Protein AF-A0A4R9VCF2-F1 (afdb_monomer_lite)

Foldseek 3Di:
DLVVLVCVCVVPVVLVVLLPDVCSLQVNQVSVVLSVVQVVQCVDPDDDDVVSVVVVVVCVVVVVPVPGDDSADPPDPDDDDDDPVVCPPPDD

Secondary structure (DSSP, 8-state):
-HHHHHHHHHHTTHHHHHHTSTTHHHHHHHHHHHHHHHHHHHHTT--SHHHHHHHHHHHHHTT--------S-TTS-S-----TTTTTT---

Sequence (92 aa):
VYQLIDKFYNDHYVIQYFSGLIGGKGRRANLYGLFNKAVEFENSSFRGLYQFIRFIDELMDRGKDFGEENIIGPNDDVVRMMTIHSSKGLEF

pLDDT: mean 89.58, std 9.35, range [61.62, 98.62]

Structure (mmCIF, N/CA/C/O backbone):
data_AF-A0A4R9VCF2-F1
#
_entry.id   AF-A0A4R9VCF2-F1
#
loop_
_atom_site.group_PDB
_atom_site.id
_atom_site.type_symbol
_atom_site.label_atom_id
_atom_site.label_alt_id
_atom_site.label_comp_id
_atom_site.label_asym_id
_atom_site.label_entity_id
_atom_site.label_seq_id
_atom_site.pdbx_PDB_ins_code
_atom_site.Cartn_x
_atom_site.Cartn_y
_atom_site.Cartn_z
_atom_site.occupancy
_atom_site.B_iso_or_equiv
_atom_site.auth_seq_id
_atom_site.auth_comp_id
_atom_site.auth_asym_id
_atom_site.auth_atom_id
_atom_site.pdbx_PDB_model_num
ATOM 1 N N . VAL A 1 1 ? -5.374 -4.773 13.278 1.00 93.62 1 VAL A N 1
ATOM 2 C CA . VAL A 1 1 ? -5.573 -4.992 11.828 1.00 93.62 1 VAL A CA 1
ATOM 3 C C . VAL A 1 1 ? -4.235 -5.096 11.128 1.00 93.62 1 VAL A C 1
ATOM 5 O O . VAL A 1 1 ? -3.971 -6.165 10.593 1.00 93.62 1 VAL A O 1
ATOM 8 N N . TYR A 1 2 ? -3.369 -4.076 11.172 1.00 96.12 2 TYR A N 1
ATOM 9 C CA . TYR A 1 2 ? -2.071 -4.135 10.484 1.00 96.12 2 TYR A CA 1
ATOM 10 C C . TYR A 1 2 ? -1.229 -5.331 10.962 1.00 96.12 2 TYR A C 1
ATOM 12 O O . TYR A 1 2 ? -0.660 -6.041 10.146 1.00 96.12 2 TYR A O 1
ATOM 20 N N . GLN A 1 3 ? -1.257 -5.645 12.263 1.00 96.94 3 GLN A N 1
ATOM 21 C CA . GLN A 1 3 ? -0.578 -6.820 12.834 1.00 96.94 3 GLN A CA 1
ATOM 22 C C . GLN A 1 3 ? -1.083 -8.153 12.257 1.00 96.94 3 GLN A C 1
ATOM 24 O O . GLN A 1 3 ? -0.311 -9.092 12.100 1.00 96.94 3 GLN A O 1
ATOM 29 N N . LEU A 1 4 ? -2.380 -8.247 11.937 1.00 97.38 4 LEU A N 1
ATOM 30 C CA . LEU A 1 4 ? -2.957 -9.445 11.323 1.00 97.38 4 LEU A CA 1
ATOM 31 C C . LEU A 1 4 ? -2.510 -9.573 9.863 1.00 97.38 4 LEU A C 1
ATOM 33 O O . LEU A 1 4 ? -2.186 -10.672 9.425 1.00 97.38 4 LEU A O 1
ATOM 37 N N . ILE A 1 5 ? -2.469 -8.454 9.135 1.00 97.44 5 ILE A N 1
ATOM 38 C CA . ILE A 1 5 ? -1.967 -8.410 7.757 1.00 97.44 5 ILE A CA 1
ATOM 39 C C . ILE A 1 5 ? -0.480 -8.780 7.725 1.00 97.44 5 ILE A C 1
ATOM 41 O O . ILE A 1 5 ? -0.094 -9.624 6.926 1.00 97.44 5 ILE A O 1
ATOM 45 N N . ASP A 1 6 ? 0.336 -8.217 8.620 1.00 98.12 6 ASP A N 1
ATOM 46 C CA . ASP A 1 6 ? 1.763 -8.541 8.729 1.00 98.12 6 ASP A CA 1
ATOM 47 C C . ASP A 1 6 ? 1.984 -10.015 9.075 1.00 98.12 6 ASP A C 1
ATOM 49 O O . ASP A 1 6 ? 2.761 -10.703 8.416 1.00 98.12 6 ASP A O 1
ATOM 53 N N . LYS A 1 7 ? 1.232 -10.546 10.048 1.00 98.44 7 LYS A N 1
ATOM 54 C CA . LYS A 1 7 ? 1.260 -11.975 10.365 1.00 98.44 7 LYS A CA 1
ATOM 55 C C . LYS A 1 7 ? 0.927 -12.826 9.139 1.00 98.44 7 LYS A C 1
ATOM 57 O O . LYS A 1 7 ? 1.673 -13.743 8.831 1.00 98.44 7 LYS A O 1
ATOM 62 N N . PHE A 1 8 ? -0.142 -12.505 8.413 1.00 98.25 8 PHE A N 1
ATOM 63 C CA . PHE A 1 8 ? -0.519 -13.222 7.193 1.00 98.25 8 PHE A CA 1
ATOM 64 C C . PHE A 1 8 ? 0.564 -13.132 6.105 1.00 98.25 8 PHE A C 1
ATOM 66 O O . PHE A 1 8 ? 0.904 -14.141 5.487 1.00 98.25 8 PHE A O 1
ATOM 73 N N . TYR A 1 9 ? 1.141 -11.947 5.889 1.00 98.31 9 TYR A N 1
ATOM 74 C CA . TYR A 1 9 ? 2.216 -11.750 4.918 1.00 98.31 9 TYR A CA 1
ATOM 75 C C . TYR A 1 9 ? 3.447 -12.594 5.239 1.00 98.31 9 TYR A C 1
ATOM 77 O O . TYR A 1 9 ? 4.011 -13.194 4.323 1.00 98.31 9 TYR A O 1
ATOM 85 N N . ASN A 1 10 ? 3.833 -12.660 6.515 1.00 98.25 10 ASN A N 1
ATOM 86 C CA . ASN A 1 10 ? 4.998 -13.414 6.966 1.00 98.25 10 ASN A CA 1
ATOM 87 C C . ASN A 1 10 ? 4.735 -14.926 7.018 1.00 98.25 10 ASN A C 1
ATOM 89 O O . ASN A 1 10 ? 5.545 -15.689 6.498 1.00 98.25 10 ASN A O 1
ATOM 93 N N . ASP A 1 11 ? 3.599 -15.362 7.569 1.00 98.62 11 ASP A N 1
ATOM 94 C CA . ASP A 1 11 ? 3.257 -16.785 7.718 1.00 98.62 11 ASP A CA 1
ATOM 95 C C . ASP A 1 11 ? 3.111 -17.493 6.356 1.00 98.62 11 ASP A C 1
ATOM 97 O O . ASP A 1 11 ? 3.362 -18.693 6.244 1.00 98.62 11 ASP A O 1
ATOM 101 N N . HIS A 1 12 ? 2.723 -16.754 5.310 1.00 98.25 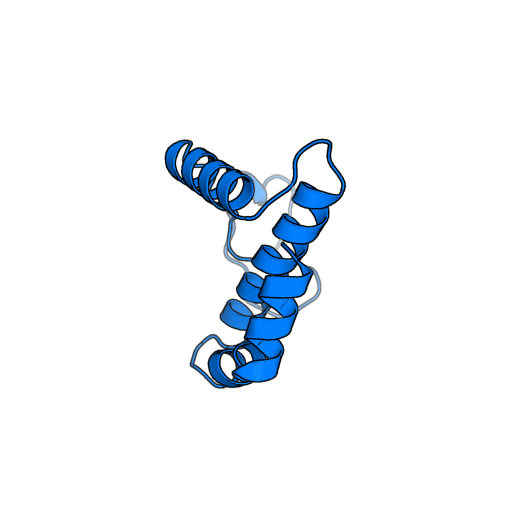12 HIS A N 1
ATOM 102 C CA . HIS A 1 12 ? 2.457 -17.304 3.977 1.00 98.25 12 HIS A CA 1
ATOM 103 C C . HIS A 1 12 ? 3.397 -16.792 2.879 1.00 98.25 12 HIS A C 1
ATOM 105 O O . HIS A 1 12 ? 3.153 -17.061 1.703 1.00 98.25 12 HIS A O 1
ATOM 111 N N . TYR A 1 13 ? 4.459 -16.060 3.230 1.00 98.00 13 TYR A N 1
ATOM 112 C CA . TYR A 1 13 ? 5.422 -15.499 2.271 1.00 98.00 13 TYR A CA 1
ATOM 113 C C . TYR A 1 13 ? 4.765 -14.711 1.124 1.00 98.00 13 TYR A C 1
ATOM 115 O O . TYR A 1 13 ? 5.213 -14.747 -0.025 1.00 98.00 13 TYR A O 1
ATOM 123 N N . VAL A 1 14 ? 3.669 -14.008 1.425 1.00 98.50 14 VAL A N 1
ATOM 124 C CA . VAL A 1 14 ? 2.801 -13.367 0.423 1.00 98.50 14 VAL A CA 1
ATOM 125 C C . VAL A 1 14 ? 3.595 -12.350 -0.388 1.00 98.50 14 VAL A C 1
ATOM 127 O O . VAL A 1 14 ? 3.572 -12.367 -1.619 1.00 98.50 14 VAL A O 1
ATOM 130 N N . ILE A 1 15 ? 4.357 -11.497 0.298 1.00 98.06 15 ILE A N 1
ATOM 131 C CA . ILE A 1 15 ? 5.172 -10.466 -0.346 1.00 98.06 15 ILE A CA 1
ATOM 132 C C . ILE A 1 15 ? 6.188 -11.102 -1.293 1.00 98.06 15 ILE A C 1
ATOM 134 O O . ILE A 1 15 ? 6.311 -10.669 -2.437 1.00 98.06 15 ILE A O 1
ATOM 138 N N . GLN A 1 16 ? 6.898 -12.136 -0.844 1.00 98.00 16 GLN A N 1
ATOM 139 C CA . GLN A 1 16 ? 7.942 -12.814 -1.608 1.00 98.00 16 GLN A CA 1
ATOM 140 C C . GLN A 1 16 ? 7.356 -13.514 -2.836 1.00 98.00 16 GLN A C 1
ATOM 142 O O . GLN A 1 16 ? 7.876 -13.346 -3.938 1.00 98.00 16 GLN A O 1
ATOM 147 N N . TYR A 1 17 ? 6.242 -14.229 -2.661 1.00 98.31 17 TYR A N 1
ATOM 148 C CA . TYR A 1 17 ? 5.541 -14.906 -3.745 1.00 98.31 17 TYR A CA 1
ATOM 149 C C . TYR A 1 17 ? 5.118 -13.920 -4.841 1.00 98.31 17 TYR A C 1
ATOM 151 O O . TYR A 1 17 ? 5.506 -14.068 -6.000 1.00 98.31 17 TYR A O 1
ATOM 159 N N . PHE A 1 18 ? 4.391 -12.857 -4.481 1.00 97.81 18 PHE A N 1
ATOM 160 C CA . PHE A 1 18 ? 3.913 -11.875 -5.458 1.00 97.81 18 PHE A CA 1
ATOM 161 C C . PHE A 1 18 ? 5.036 -11.016 -6.052 1.00 97.81 18 PHE A C 1
ATOM 163 O O . PHE A 1 18 ? 4.900 -10.553 -7.186 1.00 97.81 18 PHE A O 1
ATOM 170 N N . SER A 1 19 ? 6.156 -10.849 -5.342 1.00 96.81 19 SER A N 1
ATOM 171 C CA . SER A 1 19 ? 7.359 -10.189 -5.870 1.00 96.81 19 SER A CA 1
ATOM 172 C C . SER A 1 19 ? 8.039 -10.989 -6.985 1.00 96.81 19 SER A C 1
ATOM 174 O O . SER A 1 19 ? 8.717 -10.390 -7.816 1.00 96.81 19 SER A O 1
ATOM 176 N N . GLY A 1 20 ? 7.868 -12.316 -7.017 1.00 96.81 20 GLY A N 1
ATOM 177 C CA . GLY A 1 20 ? 8.442 -13.198 -8.039 1.00 96.81 20 GLY A CA 1
ATOM 178 C C . GLY A 1 20 ? 7.625 -13.302 -9.332 1.00 96.81 20 GLY A C 1
ATOM 179 O O . GLY A 1 20 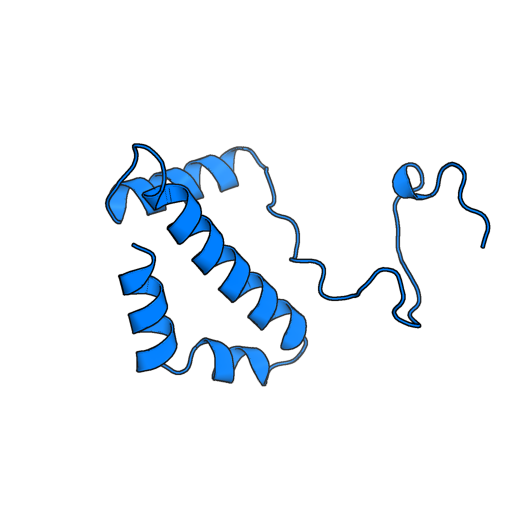? 8.098 -13.880 -10.307 1.00 96.81 20 GLY A O 1
ATOM 180 N N . LEU A 1 21 ? 6.406 -12.757 -9.362 1.00 96.75 21 LEU A N 1
ATOM 181 C CA . LEU A 1 21 ? 5.538 -12.795 -10.541 1.00 96.75 21 LEU A CA 1
ATOM 182 C C . LEU A 1 21 ? 5.852 -11.659 -11.525 1.00 96.75 21 LEU A C 1
ATOM 184 O O . LEU A 1 21 ? 6.507 -10.669 -11.195 1.00 96.75 21 LEU A O 1
ATOM 188 N N . ILE A 1 22 ? 5.311 -11.763 -12.743 1.00 94.62 22 ILE A N 1
ATOM 189 C CA . ILE A 1 22 ? 5.320 -10.662 -13.715 1.00 94.62 22 ILE A CA 1
ATOM 190 C C . ILE A 1 22 ? 4.672 -9.423 -13.075 1.00 94.62 22 ILE A C 1
ATOM 192 O O . ILE A 1 22 ? 3.587 -9.500 -12.485 1.00 94.62 22 ILE A O 1
ATOM 196 N N . GLY A 1 23 ? 5.362 -8.283 -13.172 1.00 91.31 23 GLY A N 1
ATOM 197 C CA . GLY A 1 23 ? 4.970 -7.049 -12.488 1.00 91.31 23 GLY A CA 1
ATOM 198 C C . GLY A 1 23 ? 5.207 -7.086 -10.973 1.00 91.31 23 GLY A C 1
ATOM 199 O O . GLY A 1 23 ? 4.557 -6.349 -10.238 1.00 91.31 23 GLY A O 1
ATOM 200 N N . GLY A 1 24 ? 6.112 -7.937 -10.481 1.00 94.50 24 GLY A N 1
ATOM 201 C CA . GLY A 1 24 ? 6.310 -8.183 -9.050 1.00 94.50 24 GLY A CA 1
ATOM 202 C C . GLY A 1 24 ? 6.650 -6.944 -8.223 1.00 94.50 24 GLY A C 1
ATOM 203 O O . GLY A 1 24 ? 6.169 -6.814 -7.099 1.00 94.50 24 GLY A O 1
ATOM 204 N N . LYS A 1 25 ? 7.380 -5.975 -8.797 1.00 90.75 25 LYS A N 1
ATOM 205 C CA . LYS A 1 25 ? 7.574 -4.658 -8.166 1.00 90.75 25 LYS A CA 1
ATOM 206 C C . LYS A 1 25 ? 6.218 -3.992 -7.869 1.00 90.75 25 LYS A C 1
ATOM 208 O O . LYS A 1 25 ? 6.007 -3.597 -6.726 1.00 90.75 25 LYS A O 1
ATOM 213 N N . GLY A 1 26 ? 5.318 -3.961 -8.867 1.00 90.31 26 GLY A N 1
ATOM 214 C CA . GLY A 1 26 ? 3.909 -3.502 -8.819 1.00 90.31 26 GLY A CA 1
ATOM 215 C C . GLY A 1 26 ? 3.151 -4.093 -7.658 1.00 90.31 26 GLY A C 1
ATOM 216 O O . GLY A 1 26 ? 2.704 -3.422 -6.733 1.00 90.31 26 GLY A O 1
ATOM 217 N N . ARG A 1 27 ? 3.088 -5.416 -7.693 1.00 93.94 27 ARG A N 1
ATOM 218 C CA . ARG A 1 27 ? 2.343 -6.218 -6.729 1.00 93.94 27 ARG A CA 1
ATOM 219 C C . ARG A 1 27 ? 2.860 -6.014 -5.310 1.00 93.94 27 ARG A C 1
ATOM 221 O O . ARG A 1 27 ? 2.063 -5.844 -4.394 1.00 93.94 27 ARG A O 1
ATOM 228 N N . ARG A 1 28 ? 4.184 -5.984 -5.131 1.00 94.62 28 ARG A N 1
ATOM 229 C CA . ARG A 1 28 ? 4.812 -5.708 -3.837 1.00 94.62 28 ARG A CA 1
ATOM 230 C C . ARG A 1 28 ? 4.431 -4.328 -3.309 1.00 94.62 28 ARG A C 1
ATOM 232 O O . ARG A 1 28 ? 4.077 -4.219 -2.140 1.00 94.62 28 ARG A O 1
ATOM 239 N N . ALA A 1 29 ? 4.497 -3.298 -4.151 1.00 92.00 29 ALA A N 1
ATOM 240 C CA . ALA A 1 29 ? 4.125 -1.944 -3.755 1.00 92.00 29 ALA A CA 1
ATOM 241 C C . ALA A 1 29 ? 2.650 -1.878 -3.328 1.00 92.00 29 ALA A C 1
ATOM 243 O O . ALA A 1 29 ? 2.366 -1.401 -2.235 1.00 92.00 29 ALA A O 1
ATOM 244 N N . ASN A 1 30 ? 1.740 -2.488 -4.093 1.00 92.12 30 ASN A N 1
ATOM 245 C CA . ASN A 1 30 ? 0.316 -2.544 -3.747 1.00 92.12 30 ASN A CA 1
ATOM 246 C C . ASN A 1 30 ? 0.054 -3.263 -2.408 1.00 92.12 30 ASN A C 1
ATOM 248 O O . ASN A 1 30 ? -0.768 -2.813 -1.610 1.00 92.12 30 ASN A O 1
ATOM 252 N N . LEU A 1 31 ? 0.771 -4.355 -2.120 1.00 95.19 31 LEU A N 1
ATOM 253 C CA . LEU A 1 31 ? 0.650 -5.070 -0.843 1.00 95.19 31 LEU A CA 1
ATOM 254 C C . LEU A 1 31 ? 1.137 -4.232 0.350 1.00 95.19 31 LEU A C 1
ATOM 256 O O . LEU A 1 31 ? 0.503 -4.258 1.410 1.00 95.19 31 LEU A O 1
ATOM 260 N N . TYR A 1 32 ? 2.226 -3.475 0.186 1.00 94.56 32 TYR A N 1
ATOM 261 C CA . TYR A 1 32 ? 2.662 -2.506 1.196 1.00 94.56 32 TYR A CA 1
ATOM 262 C C . TYR A 1 32 ? 1.679 -1.339 1.329 1.00 94.56 32 TYR A C 1
ATOM 264 O O . TYR A 1 32 ? 1.410 -0.908 2.447 1.00 94.56 32 TYR A O 1
ATOM 272 N N . GLY A 1 33 ? 1.078 -0.886 0.227 1.00 92.31 33 GLY A N 1
ATOM 273 C CA . GLY A 1 33 ? 0.007 0.108 0.234 1.00 92.31 33 GLY A CA 1
ATOM 274 C C . GLY A 1 33 ? -1.185 -0.339 1.085 1.00 92.31 33 GLY A C 1
ATOM 275 O O . GLY A 1 33 ? -1.657 0.418 1.933 1.00 92.31 33 GLY A O 1
ATOM 276 N N . LEU A 1 34 ? -1.627 -1.596 0.947 1.00 92.81 34 LEU A N 1
ATOM 277 C CA . LEU A 1 34 ? -2.683 -2.165 1.794 1.00 92.81 34 LEU A CA 1
ATOM 278 C C . LEU A 1 34 ? -2.289 -2.185 3.281 1.00 92.81 34 LEU A C 1
ATOM 280 O O . LEU A 1 34 ? -3.093 -1.820 4.139 1.00 92.81 34 LEU A O 1
ATOM 284 N N . PHE A 1 35 ? -1.053 -2.589 3.589 1.00 95.69 35 PHE A N 1
ATOM 285 C CA . PHE A 1 35 ? -0.544 -2.596 4.961 1.00 95.69 35 PHE A CA 1
ATOM 286 C C . PHE A 1 35 ? -0.515 -1.185 5.568 1.00 95.69 35 PHE A C 1
ATOM 288 O O . PHE A 1 35 ? -1.020 -0.979 6.672 1.00 95.69 35 PHE A O 1
ATOM 295 N N . ASN A 1 36 ? -0.003 -0.198 4.829 1.00 93.06 36 ASN A N 1
ATOM 296 C CA . ASN A 1 36 ? 0.054 1.195 5.268 1.00 93.06 36 ASN A CA 1
ATOM 297 C C . ASN A 1 36 ? -1.345 1.763 5.525 1.00 93.06 36 ASN A C 1
ATOM 299 O O . ASN A 1 36 ? -1.565 2.384 6.561 1.00 93.06 36 ASN A O 1
ATOM 303 N N . LYS A 1 37 ? -2.326 1.466 4.664 1.00 90.94 37 LYS A N 1
ATOM 304 C CA . LYS A 1 37 ? -3.729 1.850 4.901 1.00 90.94 37 LYS A CA 1
ATOM 305 C C . LYS A 1 37 ? -4.289 1.246 6.183 1.00 9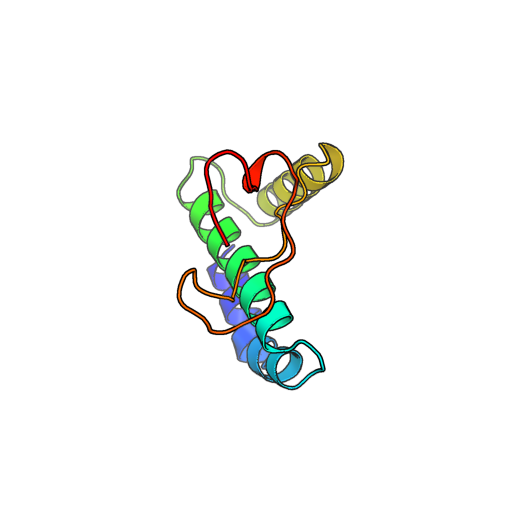0.94 37 LYS A C 1
ATOM 307 O O . LYS A 1 37 ? -5.046 1.909 6.882 1.00 90.94 37 LYS A O 1
ATOM 312 N N . ALA A 1 38 ? -3.925 0.008 6.516 1.00 94.62 38 ALA A N 1
ATOM 313 C CA . ALA A 1 38 ? -4.333 -0.601 7.780 1.00 94.62 38 ALA A CA 1
ATOM 314 C C . ALA A 1 38 ? -3.693 0.086 8.996 1.00 94.62 38 ALA A C 1
ATOM 316 O O . ALA A 1 38 ? -4.360 0.245 10.018 1.00 94.62 38 ALA A O 1
ATOM 317 N N . VAL A 1 39 ? -2.433 0.520 8.883 1.00 94.62 39 VAL A N 1
ATOM 318 C CA . VAL A 1 39 ? -1.755 1.322 9.915 1.00 94.62 39 VAL A CA 1
ATOM 319 C C . VAL A 1 39 ? -2.439 2.681 10.078 1.00 94.62 39 VAL A C 1
ATOM 321 O O . VAL A 1 39 ? -2.794 3.053 11.193 1.00 94.62 39 VAL A O 1
ATOM 324 N N . GLU A 1 40 ? -2.680 3.404 8.983 1.00 92.69 40 GLU A N 1
ATOM 325 C CA . GLU A 1 40 ? -3.383 4.694 8.991 1.00 92.69 40 GLU A CA 1
ATOM 326 C C . GLU A 1 40 ? -4.793 4.575 9.577 1.00 92.69 40 GLU A C 1
ATOM 328 O O . GLU A 1 40 ? -5.186 5.380 10.423 1.00 92.69 40 GLU A O 1
ATOM 333 N N . PHE A 1 41 ? -5.536 3.540 9.177 1.00 92.94 41 PHE A N 1
ATOM 334 C CA . PHE A 1 41 ? -6.867 3.259 9.696 1.00 92.94 41 PHE A CA 1
ATOM 335 C C . PHE A 1 41 ? -6.851 3.052 11.214 1.00 92.94 41 PHE A C 1
ATOM 337 O O . PHE A 1 41 ? -7.656 3.660 11.911 1.00 92.94 41 PHE A O 1
ATOM 344 N N . GLU A 1 42 ? -5.926 2.252 11.752 1.00 93.38 42 GLU A N 1
ATOM 345 C CA . GLU A 1 42 ? -5.853 2.003 13.201 1.00 93.38 42 GLU A CA 1
ATOM 346 C C . GLU A 1 42 ? -5.239 3.149 14.014 1.00 93.38 42 GLU A C 1
ATOM 348 O O . GLU A 1 42 ? -5.496 3.239 15.216 1.00 93.38 42 GLU A O 1
ATOM 353 N N . ASN A 1 43 ? -4.465 4.031 13.375 1.00 92.38 43 ASN A N 1
ATOM 354 C CA . ASN A 1 43 ? -3.987 5.280 13.974 1.00 92.38 43 ASN A CA 1
ATOM 355 C C . ASN A 1 43 ? -5.086 6.353 14.072 1.00 92.38 43 ASN A C 1
ATOM 357 O O . ASN A 1 43 ? -4.901 7.364 14.750 1.00 92.38 43 ASN A O 1
ATOM 361 N N . SER A 1 44 ? -6.226 6.148 13.411 1.00 88.69 44 SER A N 1
ATOM 362 C CA . SER A 1 44 ? -7.416 6.982 13.570 1.00 88.69 44 SER A CA 1
ATOM 363 C C . SER A 1 44 ? -8.248 6.565 14.802 1.00 88.69 44 SER A C 1
ATOM 365 O O . SER A 1 44 ? -7.803 5.811 15.668 1.00 88.69 44 SER A O 1
ATOM 367 N N . SER A 1 45 ? -9.487 7.053 14.907 1.00 83.50 45 SER A N 1
ATOM 368 C CA . SER A 1 45 ? -10.445 6.612 15.929 1.00 83.50 45 SER A CA 1
ATOM 369 C C . SER A 1 45 ? -11.082 5.245 15.636 1.00 83.50 45 SER A C 1
ATOM 371 O O . SER A 1 45 ? -11.729 4.674 16.517 1.00 83.50 45 SER A O 1
ATOM 373 N N . PHE A 1 46 ? -10.916 4.702 14.427 1.00 85.19 46 PHE A N 1
ATOM 374 C CA . PHE A 1 46 ? -11.495 3.421 14.029 1.00 85.19 46 PHE A CA 1
ATOM 375 C C . PHE A 1 46 ? -10.589 2.242 14.401 1.00 85.19 46 PHE A C 1
ATOM 377 O O . PHE A 1 46 ? -9.367 2.318 14.311 1.00 85.19 46 PHE A O 1
ATOM 384 N N . ARG A 1 47 ? -11.186 1.117 14.819 1.00 88.81 47 ARG A N 1
ATOM 385 C CA . ARG A 1 47 ? -10.458 -0.118 15.152 1.00 88.81 47 ARG A CA 1
ATOM 386 C C . ARG A 1 47 ? -11.243 -1.368 14.771 1.00 88.81 47 ARG A C 1
ATOM 388 O O . ARG A 1 47 ? -12.472 -1.364 14.733 1.00 88.81 47 ARG A O 1
ATOM 395 N N . GLY A 1 48 ? -10.507 -2.462 14.588 1.00 93.25 48 GLY A N 1
ATOM 396 C CA . GLY A 1 48 ? -11.058 -3.800 14.381 1.00 93.25 48 GLY A CA 1
ATOM 397 C C . GLY A 1 48 ? -11.197 -4.196 12.911 1.00 93.25 48 GLY A C 1
ATOM 398 O O . GLY A 1 48 ? -11.406 -3.363 12.032 1.00 93.25 48 GLY A O 1
ATOM 399 N N . LEU A 1 49 ? -11.086 -5.503 12.653 1.00 94.94 49 LEU A N 1
ATOM 400 C CA . LEU A 1 49 ? -11.060 -6.072 11.301 1.00 94.94 49 LEU A CA 1
ATOM 401 C C . LEU A 1 49 ? -12.355 -5.816 10.525 1.00 94.94 49 LEU A C 1
ATOM 403 O O . LEU A 1 49 ? -12.302 -5.413 9.371 1.00 94.94 49 LEU A O 1
ATOM 407 N N . TYR A 1 50 ? -13.509 -6.007 11.166 1.00 95.38 50 TYR A N 1
ATOM 408 C CA . TYR A 1 50 ? -14.809 -5.781 10.531 1.00 95.38 50 TYR A CA 1
ATOM 409 C C . TYR A 1 50 ? -14.962 -4.339 10.025 1.00 95.38 50 TYR A C 1
ATOM 411 O O . TYR A 1 50 ? -15.392 -4.119 8.897 1.00 95.38 50 TYR A O 1
ATOM 419 N N . GLN A 1 51 ? -14.560 -3.358 10.839 1.00 94.69 51 GLN A N 1
ATOM 420 C CA . GLN A 1 51 ? -14.632 -1.950 10.448 1.00 94.69 51 GLN A CA 1
ATOM 421 C C . GLN A 1 51 ? -13.630 -1.615 9.344 1.00 94.69 51 GLN A C 1
ATOM 423 O O . GLN A 1 51 ? -13.948 -0.826 8.462 1.00 94.69 51 GLN A O 1
ATOM 428 N N . PHE A 1 52 ? -12.450 -2.240 9.359 1.00 95.19 52 PHE A N 1
ATOM 429 C CA . PHE A 1 52 ? -11.480 -2.079 8.282 1.00 95.19 52 PHE A CA 1
ATOM 430 C C . PHE A 1 52 ? -12.004 -2.619 6.946 1.00 95.19 52 PHE A C 1
ATOM 432 O O . PHE A 1 52 ? -11.875 -1.937 5.938 1.00 95.19 52 PHE A O 1
ATOM 439 N N . ILE A 1 53 ? -12.643 -3.795 6.934 1.00 94.88 53 ILE A N 1
ATOM 440 C CA . ILE A 1 53 ? -13.255 -4.350 5.715 1.00 94.88 53 ILE A CA 1
ATOM 441 C C . ILE A 1 53 ? -14.322 -3.391 5.179 1.00 94.88 53 ILE A C 1
ATOM 443 O O . ILE A 1 53 ? -14.242 -2.987 4.026 1.00 94.88 53 ILE A O 1
ATOM 447 N N . ARG A 1 54 ? -15.239 -2.923 6.038 1.00 93.81 54 ARG A N 1
ATOM 448 C CA . ARG A 1 54 ? -16.252 -1.933 5.641 1.00 93.81 54 ARG A CA 1
ATOM 449 C C . ARG A 1 54 ? -15.650 -0.641 5.097 1.00 93.81 54 ARG A C 1
ATOM 451 O O . ARG A 1 54 ? -16.169 -0.078 4.143 1.00 93.81 54 ARG A O 1
ATOM 458 N N . PHE A 1 55 ? -14.573 -0.162 5.710 1.00 90.69 55 PHE A N 1
ATOM 459 C CA . PHE A 1 55 ? -13.853 1.017 5.241 1.00 90.69 55 PHE A CA 1
ATOM 460 C C . PHE A 1 55 ? -13.286 0.810 3.831 1.00 90.69 55 PHE A C 1
ATOM 462 O O . PHE A 1 55 ? -13.421 1.700 2.996 1.00 90.69 55 PHE A O 1
ATOM 469 N N . ILE A 1 56 ? -12.697 -0.356 3.550 1.00 91.00 56 ILE A N 1
ATOM 470 C CA . ILE A 1 56 ? -12.213 -0.706 2.209 1.00 91.00 56 ILE A CA 1
ATOM 471 C C . ILE A 1 56 ? -13.374 -0.802 1.210 1.00 91.00 56 ILE A C 1
ATOM 473 O O . ILE A 1 56 ? -13.275 -0.202 0.141 1.00 91.00 56 ILE A O 1
ATOM 477 N N . ASP A 1 57 ? -14.476 -1.463 1.570 1.00 91.56 57 ASP A N 1
ATOM 478 C CA . ASP A 1 57 ? -15.665 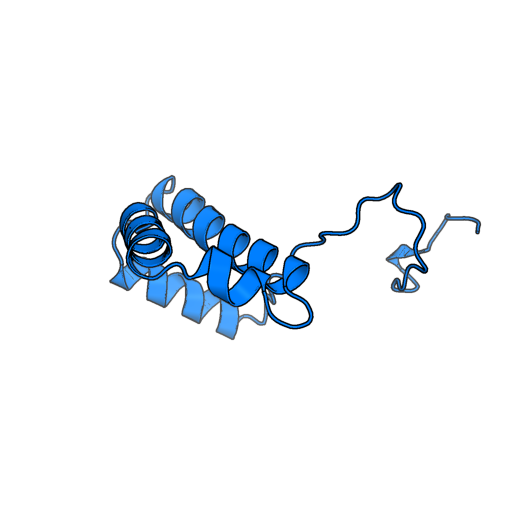-1.574 0.712 1.00 91.56 57 ASP A CA 1
ATOM 479 C C . ASP A 1 57 ? -16.216 -0.185 0.346 1.00 91.56 57 ASP A C 1
ATOM 481 O O . ASP A 1 57 ? -16.393 0.136 -0.827 1.00 91.56 57 ASP A O 1
ATOM 485 N N . GLU A 1 58 ? -16.377 0.703 1.334 1.00 90.19 58 GLU A N 1
ATOM 486 C CA . GLU A 1 58 ? -16.845 2.075 1.104 1.00 90.19 58 GLU A CA 1
ATOM 487 C C . GLU A 1 58 ? -15.894 2.897 0.220 1.00 90.19 58 GLU A C 1
ATOM 489 O O . GLU A 1 58 ? -16.330 3.818 -0.474 1.00 90.19 58 GLU A O 1
ATOM 494 N N . LEU A 1 59 ? -14.590 2.613 0.255 1.00 84.69 59 LEU A N 1
ATOM 495 C CA . LEU A 1 59 ? -13.609 3.276 -0.607 1.00 84.69 59 LEU A CA 1
ATOM 496 C C . LEU A 1 59 ? -13.696 2.774 -2.045 1.00 84.69 59 LEU A C 1
ATOM 498 O O . LEU A 1 59 ? -13.668 3.597 -2.964 1.00 84.69 59 LEU A O 1
ATOM 502 N N . MET A 1 60 ? -13.848 1.461 -2.225 1.00 86.00 60 MET A N 1
ATOM 503 C CA . MET A 1 60 ? -14.048 0.835 -3.531 1.00 86.00 60 MET A CA 1
ATOM 504 C C . MET A 1 60 ? -15.341 1.333 -4.190 1.00 86.00 60 MET A C 1
ATOM 506 O O . MET A 1 60 ? -15.313 1.755 -5.346 1.00 86.00 60 MET A O 1
ATOM 510 N N . ASP A 1 61 ? -16.443 1.395 -3.437 1.00 88.31 61 ASP A N 1
ATOM 511 C CA . ASP A 1 61 ? -17.750 1.858 -3.925 1.00 88.31 61 ASP A CA 1
ATOM 512 C C . ASP A 1 61 ? -17.736 3.321 -4.385 1.00 88.31 61 ASP A C 1
ATOM 514 O O . ASP A 1 61 ? -18.439 3.706 -5.321 1.00 88.31 61 ASP A O 1
ATOM 518 N N . ARG A 1 62 ? -16.913 4.167 -3.754 1.00 84.75 62 ARG A N 1
ATOM 519 C CA . ARG A 1 62 ? -16.784 5.589 -4.117 1.00 84.75 62 ARG A CA 1
ATOM 520 C C . ARG A 1 62 ? -15.959 5.814 -5.384 1.00 84.75 62 ARG A C 1
ATOM 522 O O . ARG A 1 62 ? -15.739 6.970 -5.746 1.00 84.75 62 ARG A O 1
ATOM 529 N N . GLY A 1 63 ? -15.460 4.755 -6.027 1.00 69.06 63 GLY A N 1
ATOM 530 C CA . GLY A 1 63 ? -14.597 4.858 -7.204 1.00 69.06 63 GLY A CA 1
ATOM 531 C C . GLY A 1 63 ? -13.296 5.612 -6.925 1.00 69.06 63 GLY A C 1
ATOM 532 O O . GLY A 1 63 ? -12.639 6.078 -7.856 1.00 69.06 63 GLY A O 1
ATOM 533 N N . LYS A 1 64 ? -12.916 5.755 -5.645 1.00 64.31 64 LYS A N 1
ATOM 534 C CA . LYS A 1 64 ? -11.582 6.210 -5.267 1.00 64.31 64 LYS A CA 1
ATOM 535 C C . LYS A 1 64 ? -10.648 5.028 -5.454 1.00 64.31 64 LYS A C 1
ATOM 537 O O . LYS A 1 64 ? -10.267 4.365 -4.495 1.00 64.31 64 LYS A O 1
ATOM 542 N N . ASP A 1 65 ? -10.324 4.764 -6.714 1.00 61.62 65 ASP A N 1
ATOM 543 C CA . ASP A 1 65 ? -9.202 3.911 -7.051 1.00 61.62 65 ASP A CA 1
ATOM 544 C C . ASP A 1 65 ? -7.977 4.490 -6.335 1.00 61.62 65 ASP A C 1
ATOM 546 O O . ASP A 1 65 ? -7.682 5.685 -6.444 1.00 61.62 65 ASP A O 1
ATOM 550 N N . PHE A 1 66 ? -7.315 3.673 -5.520 1.00 63.91 66 PHE A N 1
ATOM 551 C CA . PHE A 1 66 ? -6.141 4.112 -4.771 1.00 63.91 66 PHE A CA 1
ATOM 552 C C . PHE A 1 66 ? -4.961 4.435 -5.690 1.00 63.91 66 PHE A C 1
ATOM 554 O O . PHE A 1 66 ? -3.952 4.948 -5.207 1.00 63.91 66 PHE A O 1
ATOM 561 N N . GLY A 1 67 ? -5.108 4.170 -6.993 1.00 63.91 67 GLY A N 1
ATOM 562 C CA . GLY A 1 67 ? -4.013 4.157 -7.937 1.00 63.91 67 GLY A CA 1
ATOM 563 C C . GLY A 1 67 ? -3.093 2.983 -7.627 1.00 63.91 67 GLY A C 1
ATOM 564 O O . GLY A 1 67 ? -3.006 2.497 -6.496 1.00 63.91 67 GLY A O 1
ATOM 565 N N . GLU A 1 68 ? -2.380 2.506 -8.638 1.00 66.00 68 GLU A N 1
ATOM 566 C CA . GLU A 1 68 ? -1.208 1.690 -8.353 1.00 66.00 68 GLU A CA 1
ATOM 567 C C . GLU A 1 68 ? -0.169 2.564 -7.642 1.00 66.00 68 GLU A C 1
ATOM 569 O O . GLU A 1 68 ? 0.057 3.718 -8.023 1.00 66.00 68 GLU A O 1
ATOM 574 N N . GLU A 1 69 ? 0.466 2.021 -6.603 1.00 67.00 69 GLU A N 1
ATOM 575 C CA . GLU A 1 69 ? 1.584 2.699 -5.951 1.00 67.00 69 GLU A CA 1
ATOM 576 C C . GLU A 1 69 ? 2.678 2.951 -6.999 1.00 67.00 69 GLU A C 1
ATOM 578 O O . GLU A 1 69 ? 3.178 2.015 -7.627 1.00 67.00 69 GLU A O 1
ATOM 583 N N . ASN A 1 70 ? 3.045 4.218 -7.217 1.00 67.12 70 ASN A N 1
ATOM 584 C CA . ASN A 1 70 ? 4.070 4.575 -8.195 1.00 67.12 70 ASN A CA 1
ATOM 585 C C . ASN A 1 70 ? 5.440 4.110 -7.701 1.00 67.12 70 ASN A C 1
ATOM 587 O O . ASN A 1 70 ? 6.010 4.647 -6.757 1.00 67.12 70 ASN A O 1
ATOM 591 N N . ILE A 1 71 ? 5.985 3.110 -8.380 1.00 67.19 71 ILE A N 1
ATOM 592 C CA . ILE A 1 71 ? 7.266 2.477 -8.024 1.00 67.19 71 ILE A CA 1
ATOM 593 C C . ILE A 1 71 ? 8.427 3.109 -8.777 1.00 67.19 71 ILE A C 1
ATOM 595 O O . ILE A 1 71 ? 9.587 2.880 -8.446 1.00 67.19 71 ILE A O 1
ATOM 599 N N . ILE A 1 72 ? 8.096 3.856 -9.825 1.00 75.06 72 ILE A N 1
ATOM 600 C CA . ILE A 1 72 ? 9.039 4.551 -10.681 1.00 75.06 72 ILE A CA 1
ATOM 601 C C . ILE A 1 72 ? 9.226 5.949 -10.107 1.00 75.06 72 ILE A C 1
ATOM 603 O O . ILE A 1 72 ? 8.279 6.738 -10.031 1.00 75.06 72 ILE A O 1
ATOM 607 N N . GLY A 1 73 ? 10.459 6.256 -9.727 1.00 76.88 73 GLY A N 1
ATOM 608 C CA . GLY A 1 73 ? 10.834 7.570 -9.238 1.00 76.88 73 GLY A CA 1
ATOM 609 C C . GLY A 1 73 ? 10.754 8.646 -10.330 1.00 76.88 73 GLY A C 1
ATOM 610 O O . GLY A 1 73 ? 10.750 8.352 -11.532 1.00 76.88 73 GLY A O 1
ATOM 611 N N . PRO A 1 74 ? 10.724 9.932 -9.947 1.00 75.50 74 PRO A N 1
ATOM 612 C CA . PRO A 1 74 ? 10.776 11.035 -10.908 1.00 75.50 74 PRO A CA 1
ATOM 613 C C . PRO A 1 74 ? 12.068 11.039 -11.744 1.00 75.50 74 PRO A C 1
ATOM 615 O O . PRO A 1 74 ? 12.038 11.488 -12.884 1.00 75.50 74 PRO A O 1
ATOM 618 N N . ASN A 1 75 ? 13.159 10.479 -11.211 1.00 81.12 75 ASN A N 1
ATOM 619 C CA . ASN A 1 75 ? 14.486 10.470 -11.836 1.00 81.12 75 ASN A CA 1
ATOM 620 C C . ASN A 1 75 ? 14.844 9.148 -12.535 1.00 81.12 75 ASN A C 1
ATOM 622 O O . ASN A 1 75 ? 15.975 8.997 -12.990 1.00 81.12 75 ASN A O 1
ATOM 626 N N . ASP A 1 76 ? 13.931 8.177 -12.577 1.00 85.25 76 ASP A N 1
ATOM 627 C CA . ASP A 1 76 ? 14.196 6.912 -13.263 1.00 85.25 76 ASP A CA 1
ATOM 628 C C . ASP A 1 76 ? 14.190 7.128 -14.784 1.00 85.25 76 ASP A C 1
ATOM 630 O O . ASP A 1 76 ? 13.283 7.773 -15.319 1.00 85.25 76 ASP A O 1
ATOM 634 N N . ASP A 1 77 ? 15.185 6.564 -15.474 1.00 87.88 77 ASP A N 1
ATOM 635 C CA . ASP A 1 77 ? 15.297 6.595 -16.937 1.00 87.88 77 ASP A CA 1
ATOM 636 C C . ASP A 1 77 ? 14.291 5.623 -17.568 1.00 87.88 77 ASP A C 1
ATOM 638 O O . ASP A 1 77 ? 14.555 4.434 -17.767 1.00 87.88 77 ASP A O 1
ATOM 642 N N . VAL A 1 78 ? 13.077 6.123 -17.792 1.00 86.56 78 VAL A N 1
ATOM 643 C CA . VAL A 1 78 ? 11.963 5.372 -18.367 1.00 86.56 78 VAL A CA 1
ATOM 644 C C . VAL A 1 78 ? 11.108 6.257 -19.268 1.00 86.56 78 VAL A C 1
ATOM 646 O O . VAL A 1 78 ? 11.007 7.470 -19.081 1.00 86.56 78 VAL A O 1
ATOM 649 N N . VAL A 1 79 ? 10.388 5.630 -20.200 1.00 88.19 79 VAL A N 1
ATOM 650 C CA . VAL A 1 79 ? 9.314 6.308 -20.936 1.00 88.19 79 VAL A CA 1
ATOM 651 C C . VAL A 1 79 ? 8.133 6.539 -19.994 1.00 88.19 79 VAL A C 1
ATOM 653 O O . VAL A 1 79 ? 7.573 5.591 -19.441 1.00 88.19 79 VAL A O 1
ATOM 656 N N . ARG A 1 80 ? 7.733 7.802 -19.821 1.00 87.69 80 ARG A N 1
ATOM 657 C CA . ARG A 1 80 ? 6.662 8.193 -18.898 1.00 87.69 80 ARG A CA 1
ATOM 658 C C . ARG A 1 80 ? 5.367 8.482 -19.655 1.00 87.69 80 ARG A C 1
ATOM 660 O O . ARG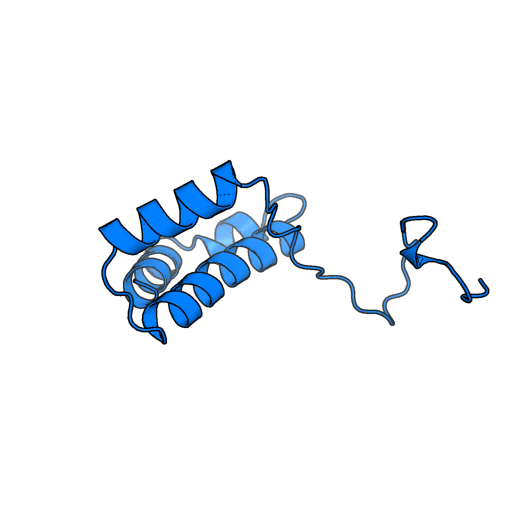 A 1 80 ? 5.289 9.442 -20.415 1.00 87.69 80 ARG A O 1
ATOM 667 N N . MET A 1 81 ? 4.331 7.682 -19.406 1.00 87.00 81 MET A N 1
ATOM 668 C CA . MET A 1 81 ? 2.965 8.019 -19.814 1.00 87.00 81 MET A CA 1
ATOM 669 C C . MET A 1 81 ? 2.321 8.920 -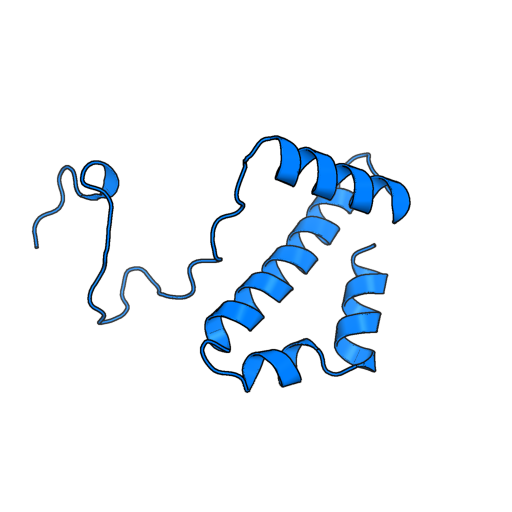18.760 1.00 87.00 81 MET A C 1
ATOM 671 O O . MET A 1 81 ? 2.373 8.625 -17.568 1.00 87.00 81 MET A O 1
ATOM 675 N N . MET A 1 82 ? 1.722 10.028 -19.192 1.00 88.81 82 MET A N 1
ATOM 676 C CA . MET A 1 82 ? 1.064 10.995 -18.315 1.00 88.81 82 MET A CA 1
ATOM 677 C C . MET A 1 82 ? -0.172 11.585 -18.988 1.00 88.81 82 MET A C 1
ATOM 679 O O . MET A 1 82 ? -0.302 11.560 -20.212 1.00 88.81 82 MET A O 1
ATOM 683 N N . THR A 1 83 ? -1.088 12.130 -18.190 1.00 89.88 83 THR A N 1
ATOM 684 C CA . THR A 1 83 ? -2.221 12.879 -18.744 1.00 89.88 83 THR A CA 1
ATOM 685 C C . THR A 1 83 ? -1.755 14.238 -19.273 1.00 89.88 83 THR A C 1
ATOM 687 O O . THR A 1 83 ? -0.790 14.804 -18.763 1.00 89.88 83 THR A O 1
ATOM 690 N N . ILE A 1 84 ? -2.492 14.812 -20.230 1.00 93.38 84 ILE A N 1
ATOM 691 C CA . ILE A 1 84 ? -2.230 16.170 -20.753 1.00 93.38 84 ILE A CA 1
ATOM 692 C C . ILE A 1 84 ? -2.242 17.221 -19.626 1.00 93.38 84 ILE A C 1
ATOM 694 O O . ILE A 1 84 ? -1.498 18.198 -19.657 1.00 93.38 84 ILE A O 1
ATOM 698 N N . HIS A 1 85 ? -3.074 17.024 -18.600 1.00 92.56 85 HIS A N 1
ATOM 699 C CA . HIS A 1 85 ? -3.107 17.914 -17.438 1.00 92.56 85 HIS A CA 1
ATOM 700 C C . HIS A 1 85 ? -1.817 17.816 -16.619 1.00 92.56 85 HIS A C 1
ATOM 702 O O . HIS A 1 85 ? -1.266 18.841 -16.225 1.00 92.56 85 HIS A O 1
ATOM 708 N N . SER A 1 86 ? -1.320 16.596 -16.401 1.00 88.06 86 SER A N 1
ATOM 709 C CA . SER A 1 86 ? -0.068 16.342 -15.684 1.00 88.06 86 SER A CA 1
ATOM 710 C C . SER A 1 86 ? 1.170 16.852 -16.434 1.00 88.06 86 SER A C 1
ATOM 712 O O . SER A 1 86 ? 2.186 17.089 -15.792 1.00 88.06 86 SER A O 1
ATOM 714 N N . SER A 1 87 ? 1.099 17.041 -17.759 1.00 92.94 87 SER A N 1
ATOM 715 C CA . SER A 1 87 ? 2.217 17.534 -18.579 1.00 92.94 87 SER A CA 1
ATOM 716 C C . SER A 1 87 ? 2.272 19.059 -18.729 1.00 92.94 87 SER A C 1
ATOM 718 O O . SER A 1 87 ? 3.172 19.584 -19.382 1.00 92.94 87 SER A O 1
ATOM 720 N N . LYS A 1 88 ? 1.298 19.801 -18.188 1.00 95.81 88 LYS A N 1
ATOM 721 C CA . LYS A 1 88 ? 1.185 21.248 -18.414 1.00 95.81 88 LYS A CA 1
ATOM 722 C C . LYS A 1 88 ? 2.371 22.001 -17.796 1.00 95.81 88 LYS A C 1
ATOM 724 O O . LYS A 1 88 ? 2.537 21.999 -16.582 1.00 95.81 88 LYS A O 1
ATOM 729 N N . GLY A 1 89 ? 3.143 22.697 -18.633 1.00 94.75 89 GLY A N 1
ATOM 730 C CA . GLY A 1 89 ? 4.314 23.478 -18.210 1.00 94.75 89 GLY A CA 1
ATOM 731 C C . GLY A 1 89 ? 5.612 22.673 -18.096 1.00 94.75 89 GLY A C 1
ATOM 732 O O . GLY A 1 89 ? 6.616 23.230 -17.665 1.00 94.75 89 GLY A O 1
ATOM 733 N N . LEU A 1 90 ? 5.595 21.391 -18.474 1.00 92.75 90 LEU A N 1
ATOM 734 C CA . LEU A 1 90 ? 6.803 20.588 -18.648 1.00 92.75 90 LEU A CA 1
ATOM 735 C C . LEU A 1 90 ? 7.284 20.678 -20.101 1.00 92.75 90 LEU A C 1
ATOM 737 O O . LEU A 1 90 ? 6.472 20.749 -21.025 1.00 92.75 90 LEU A O 1
ATOM 741 N N . GLU A 1 91 ? 8.600 20.638 -20.281 1.00 90.19 91 GLU A N 1
ATOM 742 C CA . GLU A 1 91 ? 9.273 20.510 -21.574 1.00 90.19 91 GLU A CA 1
ATOM 743 C C . GLU A 1 91 ? 10.024 19.172 -21.582 1.00 90.19 91 GLU A C 1
ATOM 745 O O . GLU A 1 91 ? 10.607 18.786 -20.565 1.00 90.19 91 GLU A O 1
ATOM 750 N N . PHE A 1 92 ? 9.958 18.451 -22.701 1.00 87.38 92 PHE A N 1
ATOM 751 C CA . PHE A 1 92 ? 10.578 17.140 -22.905 1.00 87.38 92 PHE A CA 1
ATOM 752 C C . PHE A 1 92 ? 11.354 17.137 -24.217 1.00 87.38 92 PHE A C 1
ATOM 754 O O . PHE A 1 92 ? 10.842 17.745 -25.188 1.00 87.38 92 PHE A O 1
#

Radius of gyration: 16.53 Å; chains: 1; bounding box: 33×41×39 Å